Protein AF-A0A1X9NMY7-F1 (afdb_monomer)

pLDDT: mean 91.9, std 7.09, range [47.09, 98.0]

Structure (mmCIF, N/CA/C/O backbone):
data_AF-A0A1X9NMY7-F1
#
_entry.id   AF-A0A1X9NMY7-F1
#
loop_
_atom_site.group_PDB
_atom_site.id
_atom_site.type_symbol
_atom_site.label_atom_id
_atom_site.label_alt_id
_atom_site.label_comp_id
_atom_site.label_asym_id
_atom_site.label_entity_id
_atom_site.label_seq_id
_atom_site.pdbx_PDB_ins_code
_atom_site.Cartn_x
_atom_site.Cartn_y
_atom_site.Cartn_z
_atom_site.occupancy
_atom_site.B_iso_or_equiv
_atom_site.auth_seq_id
_atom_site.auth_comp_id
_atom_site.auth_asym_id
_atom_site.auth_atom_id
_atom_site.pdbx_PDB_model_num
ATOM 1 N N . MET A 1 1 ? -25.034 17.352 -5.239 1.00 47.09 1 MET A N 1
ATOM 2 C CA . MET A 1 1 ? -24.493 16.777 -3.986 1.00 47.09 1 MET A CA 1
ATOM 3 C C . MET A 1 1 ? -23.176 16.103 -4.331 1.00 47.09 1 MET A C 1
ATOM 5 O O . MET A 1 1 ? -23.136 15.518 -5.408 1.00 47.09 1 MET A O 1
ATOM 9 N N . PRO A 1 2 ? -22.112 16.181 -3.516 1.00 68.50 2 PRO A N 1
ATOM 10 C CA . PRO A 1 2 ? -20.942 15.348 -3.771 1.00 68.50 2 PRO A CA 1
ATOM 11 C C . PRO A 1 2 ? -21.388 13.879 -3.747 1.00 68.50 2 PRO A C 1
ATOM 13 O O . PRO A 1 2 ? -22.015 13.434 -2.786 1.00 68.50 2 PRO A O 1
ATOM 16 N N . HIS A 1 3 ? -21.155 13.154 -4.840 1.00 75.69 3 HIS A N 1
ATOM 17 C CA . HIS A 1 3 ? -21.449 11.726 -4.907 1.00 75.69 3 HIS A CA 1
ATOM 18 C C . HIS A 1 3 ? -20.472 10.980 -3.994 1.00 75.69 3 HIS A C 1
ATOM 20 O O . HIS A 1 3 ? -19.282 11.293 -3.968 1.00 75.69 3 HIS A O 1
ATOM 26 N N . TRP A 1 4 ? -20.967 10.003 -3.232 1.00 75.19 4 TRP A N 1
ATOM 27 C CA . TRP A 1 4 ? -20.102 9.150 -2.422 1.00 75.19 4 TRP A CA 1
ATOM 28 C C . TRP A 1 4 ? -19.196 8.323 -3.341 1.00 75.19 4 TRP A C 1
ATOM 30 O O . TRP A 1 4 ? -19.690 7.542 -4.151 1.00 75.19 4 TRP A O 1
ATOM 40 N N . CYS A 1 5 ? -17.882 8.492 -3.211 1.00 79.56 5 CYS A N 1
ATOM 41 C CA . CYS A 1 5 ? -16.876 7.809 -4.031 1.00 79.56 5 CYS A CA 1
ATOM 42 C C . CYS A 1 5 ? -15.924 6.921 -3.212 1.00 79.56 5 CYS A C 1
ATOM 44 O O . CYS A 1 5 ? -14.926 6.440 -3.741 1.00 79.56 5 CYS A O 1
ATOM 46 N N . LEU A 1 6 ? -16.209 6.706 -1.923 1.00 81.25 6 LEU A N 1
ATOM 47 C CA . LEU A 1 6 ? -15.345 5.926 -1.035 1.00 81.25 6 LEU A CA 1
ATOM 48 C C . LEU A 1 6 ? -15.773 4.456 -0.994 1.00 81.25 6 LEU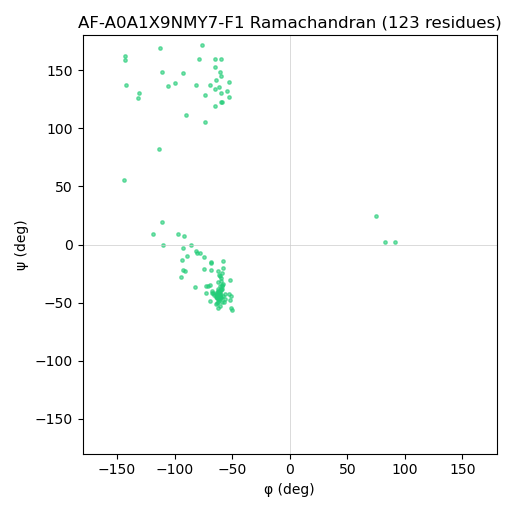 A C 1
ATOM 50 O O . LEU A 1 6 ? -16.962 4.135 -1.074 1.00 81.25 6 LEU A O 1
ATOM 54 N N . LEU A 1 7 ? -14.803 3.556 -0.824 1.00 85.38 7 LEU A N 1
ATOM 55 C CA . LEU A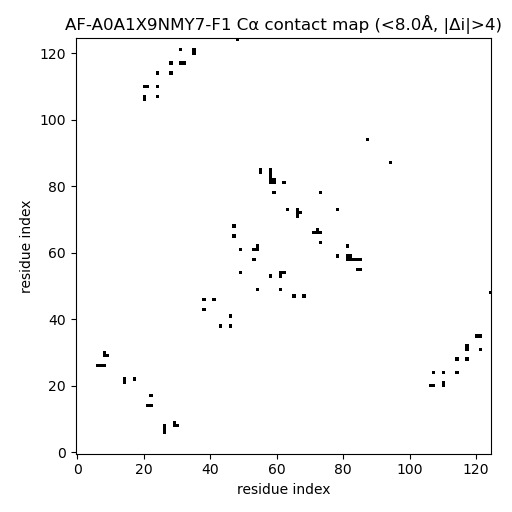 1 7 ? -15.069 2.121 -0.773 1.00 85.38 7 LEU A CA 1
ATOM 56 C C . LEU A 1 7 ? -16.020 1.770 0.384 1.00 85.38 7 LEU A C 1
ATOM 58 O O . LEU A 1 7 ? -15.935 2.332 1.475 1.00 85.38 7 LEU A O 1
ATOM 62 N N . LEU A 1 8 ? -16.884 0.779 0.172 1.00 91.31 8 LEU A N 1
ATOM 63 C CA . LEU A 1 8 ? -17.707 0.170 1.216 1.00 91.31 8 LEU A CA 1
ATOM 64 C C . LEU A 1 8 ? -17.282 -1.292 1.432 1.00 91.31 8 LEU A C 1
ATOM 66 O O . LEU A 1 8 ? -17.917 -2.196 0.881 1.00 91.31 8 LEU A O 1
ATOM 70 N N . PRO A 1 9 ? -16.214 -1.549 2.216 1.00 92.56 9 PRO A N 1
ATOM 71 C CA . PRO A 1 9 ? -15.768 -2.907 2.497 1.00 92.56 9 PRO A CA 1
ATOM 72 C C . PRO A 1 9 ? -16.850 -3.746 3.182 1.00 92.56 9 PRO A C 1
ATOM 74 O O . PRO A 1 9 ? -17.778 -3.227 3.815 1.00 92.56 9 PRO A O 1
ATOM 77 N N . ARG A 1 10 ? -16.719 -5.074 3.111 1.00 92.81 10 ARG A N 1
ATOM 78 C CA . ARG A 1 10 ? -17.593 -5.986 3.861 1.00 92.81 10 ARG A CA 1
ATOM 79 C C . ARG A 1 10 ? -17.585 -5.602 5.345 1.00 92.81 10 ARG A C 1
ATOM 81 O O . ARG A 1 10 ? -16.530 -5.502 5.951 1.00 92.81 10 ARG A O 1
ATOM 88 N N . GLY A 1 11 ? -18.768 -5.408 5.928 1.00 93.00 11 GLY A N 1
ATOM 89 C CA . GLY A 1 11 ? -18.908 -4.984 7.327 1.00 93.00 11 GLY A CA 1
ATOM 90 C C . GLY A 1 11 ? -18.980 -3.468 7.546 1.00 93.00 11 GLY A C 1
ATOM 91 O O . GLY A 1 11 ? -19.155 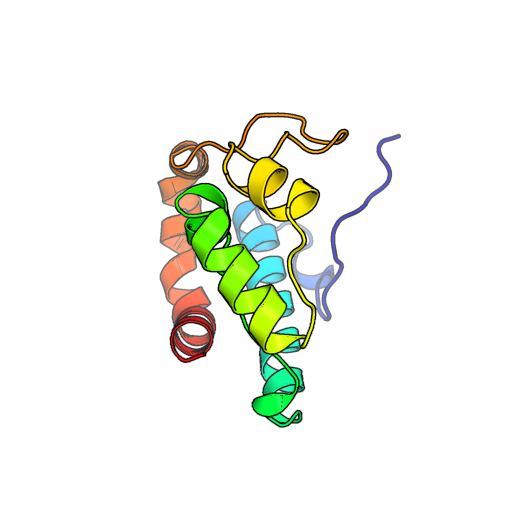-3.054 8.687 1.00 93.00 11 GLY A O 1
ATOM 92 N N . TRP A 1 12 ? -18.953 -2.640 6.490 1.00 94.75 12 TRP A N 1
ATOM 93 C CA . TRP A 1 12 ? -18.993 -1.169 6.602 1.00 94.75 12 TRP A CA 1
ATOM 94 C C . TRP A 1 12 ? -20.138 -0.621 7.468 1.00 94.75 12 TRP A C 1
ATOM 96 O O . TRP A 1 12 ? -19.984 0.414 8.109 1.00 94.75 12 TRP A O 1
ATOM 106 N N . ARG A 1 13 ? -21.285 -1.312 7.536 1.00 95.38 13 ARG A N 1
ATOM 107 C CA . ARG A 1 13 ? -22.436 -0.891 8.357 1.00 95.38 13 ARG A CA 1
ATOM 108 C C . ARG A 1 13 ? -22.105 -0.810 9.850 1.00 95.38 13 ARG A C 1
ATOM 110 O O . ARG A 1 13 ? -22.698 0.009 10.545 1.00 95.38 13 ARG A O 1
ATOM 117 N N . ASN A 1 14 ? -21.131 -1.590 10.320 1.00 95.31 14 ASN A N 1
ATOM 118 C CA . ASN A 1 14 ? -20.661 -1.561 11.707 1.00 95.31 14 ASN A CA 1
ATOM 119 C C . ASN A 1 14 ? -19.928 -0.255 12.049 1.00 95.31 14 ASN A C 1
ATOM 121 O O . ASN A 1 14 ? -19.734 0.048 13.224 1.00 95.31 14 ASN A O 1
ATOM 125 N N . MET A 1 15 ? -19.530 0.523 11.036 1.00 95.31 15 MET A N 1
ATOM 126 C CA . MET A 1 15 ? -18.875 1.817 11.211 1.00 95.31 15 MET A CA 1
ATOM 127 C C . MET A 1 15 ? -19.862 2.979 11.375 1.00 95.31 15 MET A C 1
ATOM 129 O O . MET A 1 15 ? -19.452 4.125 11.546 1.00 95.31 15 MET A O 1
ATOM 133 N N . LYS A 1 16 ? -21.176 2.719 11.344 1.00 94.69 16 LYS A N 1
ATOM 134 C CA . LYS A 1 16 ? -22.177 3.757 11.604 1.00 94.69 16 LYS A CA 1
ATOM 135 C C . LYS A 1 16 ? -21.973 4.329 13.014 1.00 94.69 16 LYS A C 1
ATOM 137 O O . LYS A 1 16 ? -22.033 3.594 13.993 1.00 94.69 16 LYS A O 1
ATOM 142 N N . GLY A 1 17 ? -21.764 5.642 13.101 1.00 95.25 17 GLY A N 1
ATOM 143 C CA . GLY A 1 17 ? -21.524 6.347 14.367 1.00 95.25 17 GLY A CA 1
ATOM 144 C C . GLY A 1 17 ? -20.078 6.295 14.872 1.00 95.25 17 GLY A C 1
ATOM 145 O O . GLY A 1 17 ? -19.808 6.837 15.938 1.00 95.25 17 GLY A O 1
ATOM 146 N N . ARG A 1 18 ? -19.157 5.670 14.127 1.00 95.81 18 ARG A N 1
ATOM 147 C CA . ARG A 1 18 ? -17.718 5.697 14.421 1.00 95.81 18 ARG A CA 1
ATOM 148 C C . ARG A 1 18 ? -17.078 7.007 13.971 1.00 95.81 18 ARG A C 1
ATOM 150 O O . ARG A 1 18 ? -17.623 7.720 13.125 1.00 95.81 18 ARG A O 1
ATOM 157 N N . SER A 1 19 ? -15.918 7.312 14.541 1.00 94.88 19 SER A N 1
ATOM 158 C CA . SER A 1 19 ? -15.100 8.461 14.147 1.00 94.88 19 SER A CA 1
ATOM 159 C C . SER A 1 19 ? -14.569 8.317 12.716 1.00 94.88 19 SER A C 1
ATOM 161 O O . SER A 1 19 ? -14.473 7.214 12.173 1.00 94.88 19 SER A O 1
ATOM 163 N N . LEU A 1 20 ? -14.181 9.439 12.097 1.00 93.06 20 LEU A N 1
ATOM 164 C CA . LEU A 1 20 ? -13.573 9.422 10.763 1.00 93.06 20 LEU A CA 1
ATOM 165 C C . LEU A 1 20 ? -12.277 8.601 10.743 1.00 93.06 20 LEU A C 1
ATOM 167 O O . LEU A 1 20 ? -12.047 7.868 9.786 1.00 93.06 20 LEU A O 1
ATOM 171 N N . ALA A 1 21 ? -11.468 8.690 11.801 1.00 94.88 21 ALA A N 1
ATOM 172 C CA . ALA A 1 21 ? -10.244 7.913 11.936 1.00 94.88 21 ALA A CA 1
ATOM 173 C C . ALA A 1 21 ? -10.535 6.405 11.980 1.00 94.88 21 ALA A C 1
ATOM 175 O O . ALA A 1 21 ? -9.928 5.652 11.222 1.00 94.88 21 ALA A O 1
ATOM 176 N N . GLU A 1 22 ? -11.511 5.960 12.782 1.00 95.38 22 GLU A N 1
ATOM 177 C CA . GLU A 1 22 ? -11.931 4.550 12.817 1.00 95.38 22 GLU A CA 1
ATOM 178 C C . GLU A 1 22 ? -12.461 4.079 11.454 1.00 95.38 22 GLU A C 1
ATOM 180 O O . GLU A 1 22 ? -12.105 2.991 11.003 1.00 95.38 22 GLU A O 1
ATOM 185 N N . ILE A 1 23 ? -13.269 4.898 10.767 1.00 95.00 23 ILE A N 1
ATOM 186 C CA . ILE A 1 23 ? -13.777 4.588 9.421 1.00 95.00 23 ILE A CA 1
ATOM 187 C C . ILE A 1 23 ? -12.618 4.444 8.426 1.00 95.00 23 ILE A C 1
ATOM 189 O O . ILE A 1 23 ? -12.576 3.470 7.673 1.00 95.00 23 ILE A O 1
ATOM 193 N N . ALA A 1 24 ? -11.675 5.390 8.427 1.00 94.06 24 ALA A N 1
ATOM 194 C CA . ALA A 1 24 ? -10.525 5.391 7.530 1.00 94.06 24 ALA A CA 1
ATOM 195 C C . ALA A 1 24 ? -9.584 4.211 7.808 1.00 94.06 24 ALA A C 1
ATOM 197 O O . ALA A 1 24 ? -9.163 3.537 6.870 1.00 94.06 24 ALA A O 1
ATOM 198 N N . GLY A 1 25 ? -9.306 3.916 9.082 1.00 95.56 25 GLY A N 1
ATOM 199 C CA . GLY A 1 25 ? -8.515 2.759 9.499 1.00 95.56 25 GLY A CA 1
ATOM 200 C C . GLY A 1 25 ? -9.172 1.439 9.093 1.00 95.56 25 GLY A C 1
ATOM 201 O O . GLY A 1 25 ? -8.517 0.590 8.492 1.00 95.56 25 GLY A O 1
ATOM 202 N N . PHE A 1 26 ? -10.484 1.297 9.319 1.00 96.06 26 PHE A N 1
ATOM 203 C CA . PHE A 1 26 ? -11.257 0.133 8.877 1.00 96.06 26 PHE A CA 1
ATOM 204 C C . PHE A 1 26 ? -11.215 -0.044 7.355 1.00 96.06 26 PHE A C 1
ATOM 206 O O . PHE A 1 26 ? -11.004 -1.159 6.871 1.00 96.06 26 PHE A O 1
ATOM 213 N N . GLN A 1 27 ? -11.411 1.037 6.593 1.00 95.81 27 GLN A N 1
ATOM 214 C CA . GLN A 1 27 ? -11.329 0.999 5.134 1.00 95.81 27 GLN A CA 1
ATOM 215 C C . GLN A 1 27 ? -9.926 0.606 4.675 1.00 95.81 27 GLN A C 1
ATOM 217 O O . GLN A 1 27 ? -9.798 -0.327 3.889 1.00 95.81 27 GLN A O 1
ATOM 222 N N . TRP A 1 28 ? -8.883 1.255 5.198 1.00 95.88 28 TRP A N 1
ATOM 223 C CA . TRP A 1 28 ? -7.494 0.958 4.857 1.00 95.88 28 TRP A CA 1
ATOM 224 C C . TRP A 1 28 ? -7.144 -0.507 5.134 1.00 95.88 28 TRP A C 1
ATOM 226 O O . TRP A 1 28 ? -6.641 -1.190 4.242 1.00 95.88 28 TRP A O 1
ATOM 236 N N . GLN A 1 29 ? -7.468 -1.013 6.325 1.00 97.19 29 GLN A N 1
ATOM 237 C CA . GLN A 1 29 ? -7.186 -2.398 6.696 1.00 97.19 29 GLN A CA 1
ATOM 238 C C . GLN A 1 29 ? -7.941 -3.375 5.798 1.00 97.19 29 GLN A C 1
ATOM 240 O O . GLN A 1 29 ? -7.336 -4.261 5.202 1.00 97.19 29 GLN A O 1
ATOM 245 N N . SER A 1 30 ? -9.250 -3.169 5.633 1.00 96.56 30 SER A N 1
ATOM 246 C CA . 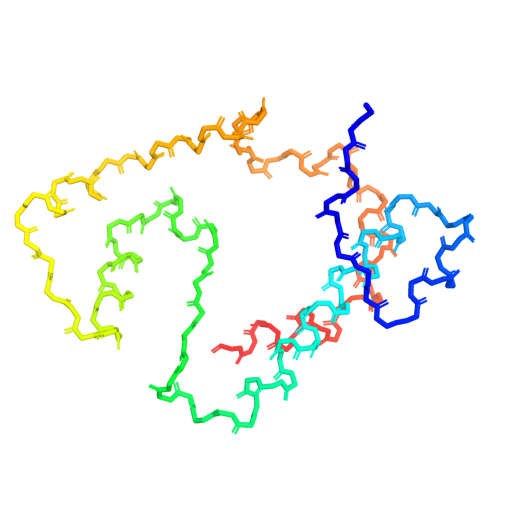SER A 1 30 ? -10.096 -4.068 4.845 1.00 96.56 30 SER A CA 1
ATOM 247 C C . SER A 1 30 ? -9.678 -4.126 3.374 1.00 96.56 30 SER A C 1
ATOM 249 O O . SER A 1 30 ? -9.719 -5.197 2.773 1.00 96.56 30 SER A O 1
ATOM 251 N N . CYS A 1 31 ? -9.277 -2.992 2.786 1.00 95.69 31 CYS A N 1
ATOM 252 C CA . CYS A 1 31 ? -8.748 -2.938 1.422 1.00 95.69 31 CYS A CA 1
ATOM 253 C C . CYS A 1 31 ? -7.460 -3.745 1.290 1.00 95.69 31 CYS A C 1
ATOM 255 O O . CYS A 1 31 ? -7.357 -4.605 0.419 1.00 95.69 31 CYS A O 1
ATOM 257 N N . ASN A 1 32 ? -6.476 -3.444 2.140 1.00 97.12 32 ASN A N 1
ATOM 258 C CA . ASN A 1 32 ? -5.156 -4.049 2.036 1.00 97.12 32 ASN A CA 1
ATOM 259 C C . ASN A 1 32 ? -5.210 -5.542 2.344 1.00 97.12 32 ASN A C 1
ATOM 261 O O . ASN A 1 32 ? -4.638 -6.322 1.595 1.00 97.12 32 ASN A O 1
ATOM 265 N N . ASP A 1 33 ? -5.963 -5.964 3.362 1.00 97.12 33 ASP A N 1
ATOM 266 C CA . ASP A 1 33 ? -6.153 -7.386 3.642 1.00 97.12 33 ASP A CA 1
ATOM 267 C C . ASP A 1 33 ? -6.812 -8.109 2.462 1.00 97.12 33 ASP A C 1
ATOM 269 O O . ASP A 1 33 ? -6.387 -9.210 2.121 1.00 97.12 33 ASP A O 1
ATOM 273 N N . ALA A 1 34 ? -7.808 -7.503 1.805 1.00 96.06 34 ALA A N 1
ATOM 274 C CA . ALA A 1 34 ? -8.423 -8.091 0.617 1.00 96.06 34 ALA A CA 1
ATOM 275 C C . ALA A 1 34 ? -7.422 -8.229 -0.541 1.00 96.06 34 ALA A C 1
ATOM 277 O O . ALA A 1 34 ? -7.358 -9.292 -1.152 1.00 96.06 34 ALA A O 1
ATOM 278 N N . ILE A 1 35 ? -6.615 -7.196 -0.811 1.00 96.12 35 ILE A N 1
ATOM 279 C CA . ILE A 1 35 ? -5.565 -7.240 -1.840 1.00 96.12 35 ILE A CA 1
ATOM 280 C C . ILE A 1 35 ? -4.549 -8.337 -1.509 1.00 96.12 35 ILE A C 1
ATOM 282 O O . ILE A 1 35 ? -4.323 -9.218 -2.331 1.00 96.12 35 ILE A O 1
ATOM 286 N N . LEU A 1 36 ? -3.991 -8.329 -0.296 1.00 97.25 36 LEU A N 1
ATOM 287 C CA . LEU A 1 36 ? -2.997 -9.302 0.164 1.00 97.25 36 LEU A CA 1
ATOM 288 C C . LEU A 1 36 ? -3.507 -10.743 0.040 1.00 97.25 36 LEU A C 1
ATOM 290 O O . LEU A 1 36 ? -2.815 -11.597 -0.505 1.00 97.25 36 LEU A O 1
ATOM 294 N N . ASN A 1 37 ? -4.739 -11.001 0.489 1.00 96.88 37 ASN A N 1
ATOM 295 C CA . ASN A 1 37 ? -5.342 -12.333 0.429 1.00 96.88 37 ASN A CA 1
ATOM 296 C C . ASN A 1 37 ? -5.506 -12.845 -1.011 1.00 96.88 37 ASN A C 1
ATOM 298 O O . ASN A 1 37 ? -5.440 -14.051 -1.238 1.00 96.88 37 ASN A O 1
ATOM 302 N N . GLU A 1 38 ? -5.753 -11.965 -1.984 1.00 96.75 38 GLU A N 1
ATOM 303 C CA . GLU A 1 38 ? -5.825 -12.367 -3.392 1.00 96.75 38 GLU A CA 1
ATOM 304 C C . GLU A 1 38 ? -4.435 -12.475 -4.034 1.00 96.75 38 GLU A C 1
ATOM 306 O O . GLU A 1 38 ? -4.203 -13.407 -4.804 1.00 96.75 38 GLU A O 1
ATOM 311 N N . LEU A 1 39 ? -3.489 -11.596 -3.684 1.00 96.94 39 LEU A N 1
ATOM 312 C CA . LEU A 1 39 ? -2.105 -11.671 -4.168 1.00 96.94 39 LEU A CA 1
ATOM 313 C C . LEU A 1 39 ? -1.417 -12.977 -3.756 1.00 96.94 39 LEU A C 1
ATOM 315 O O . LEU A 1 39 ? -0.685 -13.543 -4.563 1.00 96.94 39 LEU A O 1
ATOM 319 N N . GLU A 1 40 ? -1.704 -13.506 -2.562 1.00 95.38 40 GLU A N 1
ATOM 320 C CA . GLU A 1 40 ? -1.204 -14.812 -2.090 1.00 95.38 40 GLU A CA 1
ATOM 321 C C . GLU A 1 40 ? -1.606 -15.984 -3.005 1.00 95.38 40 GLU A C 1
ATOM 323 O O . GLU A 1 40 ? -0.924 -17.008 -3.052 1.00 95.38 40 GLU A O 1
ATOM 328 N N . LYS A 1 41 ? -2.697 -15.841 -3.766 1.00 96.88 41 LYS A N 1
ATOM 329 C CA . LYS A 1 41 ? -3.185 -16.863 -4.707 1.00 96.88 41 LYS A CA 1
ATOM 330 C C . LYS A 1 41 ? -2.580 -16.713 -6.103 1.00 96.88 41 LYS A C 1
ATOM 332 O O . LYS A 1 41 ? -2.773 -17.578 -6.958 1.00 96.88 41 LYS A O 1
ATOM 337 N N . ILE A 1 42 ? -1.879 -15.611 -6.360 1.00 96.88 42 ILE A N 1
ATOM 338 C CA . ILE A 1 42 ? -1.287 -15.278 -7.651 1.00 96.88 42 ILE A CA 1
ATOM 339 C C . ILE A 1 42 ? 0.225 -15.487 -7.549 1.00 96.88 42 ILE A C 1
ATOM 341 O O . ILE A 1 42 ? 0.871 -15.080 -6.591 1.00 96.88 42 ILE A O 1
ATOM 345 N N . SER A 1 43 ? 0.824 -16.104 -8.571 1.00 95.75 43 SER A N 1
ATOM 346 C CA . SER A 1 43 ? 2.285 -16.208 -8.648 1.00 95.75 43 SER A CA 1
ATOM 347 C C . SER A 1 43 ? 2.930 -14.822 -8.534 1.00 95.75 43 SER A C 1
ATOM 349 O O . SER A 1 43 ? 2.556 -13.916 -9.277 1.00 95.75 43 SER A O 1
ATOM 351 N N . SER A 1 44 ? 3.952 -14.687 -7.683 1.00 92.69 44 SER A N 1
ATOM 352 C CA . SER A 1 44 ? 4.719 -13.444 -7.496 1.00 92.69 44 SER A CA 1
ATOM 353 C C . SER A 1 44 ? 5.371 -12.911 -8.775 1.00 92.69 44 SER A C 1
ATOM 355 O O . SER A 1 44 ? 5.752 -11.753 -8.842 1.00 92.69 44 SER A O 1
ATOM 357 N N . LYS A 1 45 ? 5.453 -13.719 -9.839 1.00 94.31 45 LYS A N 1
ATOM 358 C CA . LYS A 1 45 ? 5.898 -13.270 -11.168 1.00 94.31 45 LYS A CA 1
ATO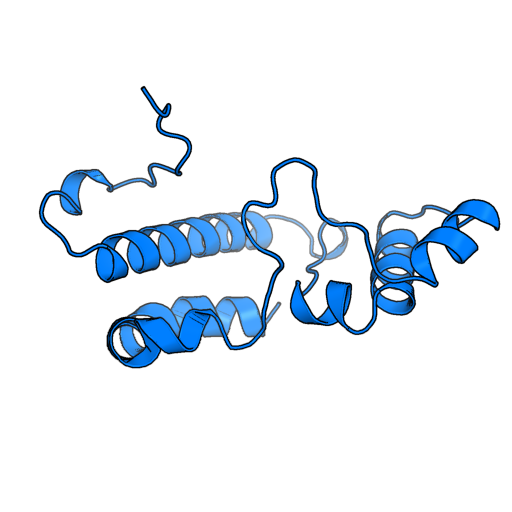M 359 C C . LYS A 1 45 ? 4.854 -12.437 -11.923 1.00 94.31 45 LYS A C 1
ATOM 361 O O . LYS A 1 45 ? 5.162 -11.919 -12.987 1.00 94.31 45 LYS A O 1
ATOM 366 N N . LYS A 1 46 ? 3.608 -12.378 -11.441 1.00 95.06 46 LYS A N 1
ATOM 367 C CA . LYS A 1 46 ? 2.468 -11.738 -12.124 1.00 95.06 46 LYS A CA 1
ATOM 368 C C . LYS A 1 46 ? 1.983 -10.460 -11.444 1.00 95.06 46 LYS A C 1
ATOM 370 O O . LYS A 1 46 ? 1.041 -9.844 -11.933 1.00 95.06 46 LYS A O 1
ATOM 375 N N . TRP A 1 47 ? 2.600 -10.066 -10.337 1.00 96.69 47 TRP A N 1
ATOM 376 C CA . TRP A 1 47 ? 2.331 -8.792 -9.685 1.00 96.69 47 TRP A CA 1
ATOM 377 C C . TRP A 1 47 ? 3.620 -8.201 -9.109 1.00 96.69 47 TRP A C 1
ATOM 379 O O . TRP A 1 47 ? 4.596 -8.909 -8.886 1.00 96.69 47 TRP A O 1
ATOM 389 N N . THR A 1 48 ? 3.615 -6.892 -8.886 1.00 96.06 48 THR A N 1
ATOM 390 C CA . THR A 1 48 ? 4.674 -6.167 -8.180 1.00 96.06 48 THR A CA 1
ATOM 391 C C . THR A 1 48 ? 4.038 -5.063 -7.338 1.00 96.06 48 THR A C 1
ATOM 393 O O . THR A 1 48 ? 2.880 -4.699 -7.564 1.00 96.06 48 THR A O 1
ATOM 396 N N . THR A 1 49 ? 4.768 -4.544 -6.359 1.00 95.12 49 THR A N 1
ATOM 397 C CA . THR A 1 49 ? 4.350 -3.420 -5.518 1.00 95.12 49 THR A CA 1
ATOM 398 C C . THR A 1 49 ? 5.192 -2.197 -5.836 1.00 95.12 49 THR A C 1
ATOM 400 O O . THR A 1 49 ? 6.363 -2.288 -6.197 1.00 95.12 49 THR A O 1
ATOM 403 N N . ILE A 1 50 ? 4.579 -1.025 -5.700 1.00 94.69 50 ILE A N 1
ATOM 404 C CA . ILE A 1 50 ? 5.268 0.255 -5.825 1.00 94.69 50 ILE A CA 1
ATOM 405 C C . ILE A 1 50 ? 4.876 1.111 -4.637 1.00 94.69 50 ILE A C 1
ATOM 407 O O . ILE A 1 50 ? 3.694 1.352 -4.387 1.00 94.69 50 ILE A O 1
ATOM 411 N N . SER A 1 51 ? 5.881 1.602 -3.918 1.00 91.81 51 SER A N 1
ATOM 412 C CA . SER A 1 51 ? 5.671 2.613 -2.894 1.00 91.81 51 SER A CA 1
ATOM 413 C C . SER A 1 51 ? 5.378 3.957 -3.554 1.00 91.81 51 SER A C 1
ATOM 415 O O . SER A 1 51 ? 6.149 4.439 -4.382 1.00 91.81 51 SER A O 1
ATOM 417 N N . HIS A 1 52 ? 4.292 4.610 -3.138 1.00 89.56 52 HIS A N 1
ATOM 418 C CA . HIS A 1 52 ? 4.006 5.987 -3.547 1.00 89.56 52 HIS A CA 1
ATOM 419 C C . HIS A 1 52 ? 5.152 6.942 -3.166 1.00 89.56 52 HIS A C 1
ATOM 421 O O . HIS A 1 52 ? 5.429 7.906 -3.880 1.00 89.56 52 HIS A O 1
ATOM 427 N N . GLN A 1 53 ? 5.825 6.688 -2.038 1.00 89.00 53 GLN A N 1
ATOM 428 C CA . GLN A 1 53 ? 6.974 7.489 -1.627 1.00 89.00 53 GLN A CA 1
ATOM 429 C C . GLN A 1 53 ? 8.118 7.353 -2.636 1.00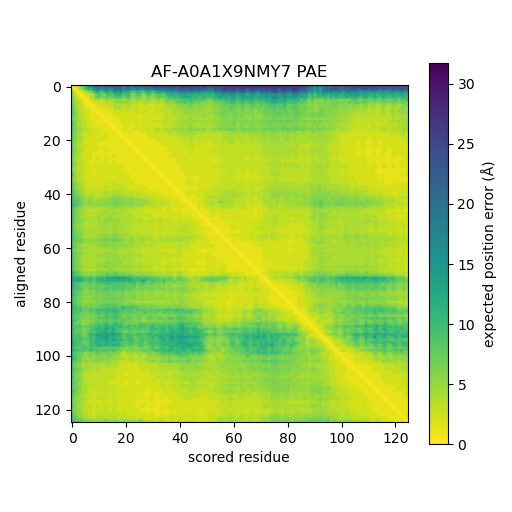 89.00 53 GLN A C 1
ATOM 431 O O . GLN A 1 53 ? 8.571 8.375 -3.136 1.00 89.00 53 GLN A O 1
ATOM 436 N N . GLU A 1 54 ? 8.517 6.129 -2.994 1.00 90.94 54 GLU A N 1
ATOM 437 C CA . GLU A 1 54 ? 9.570 5.889 -3.997 1.00 90.94 54 GLU A CA 1
ATOM 438 C C . GLU A 1 54 ? 9.195 6.466 -5.363 1.00 90.94 54 GLU A C 1
ATOM 440 O O . GLU A 1 54 ? 10.001 7.155 -5.981 1.00 90.94 54 GLU A O 1
ATOM 445 N N . LEU A 1 55 ? 7.943 6.295 -5.796 1.00 91.81 55 LEU A N 1
ATOM 446 C CA . LEU A 1 55 ? 7.469 6.839 -7.069 1.00 91.81 55 LEU A CA 1
ATOM 447 C C . LEU A 1 55 ? 7.577 8.368 -7.143 1.00 91.81 55 LEU A C 1
ATOM 449 O O . LEU A 1 55 ? 7.771 8.904 -8.226 1.00 91.81 55 LEU A O 1
ATOM 453 N N . THR A 1 56 ? 7.441 9.070 -6.015 1.00 88.44 56 THR A N 1
ATOM 454 C CA . THR A 1 56 ? 7.492 10.541 -5.979 1.00 88.44 56 THR A CA 1
ATOM 455 C C . THR A 1 56 ? 8.875 11.096 -5.652 1.00 88.44 56 THR A C 1
ATOM 457 O O . THR A 1 56 ? 9.184 12.202 -6.081 1.00 88.44 56 THR A O 1
ATOM 460 N N . SER A 1 57 ? 9.720 10.367 -4.912 1.00 89.06 57 SER A N 1
ATOM 461 C CA . SER A 1 57 ? 11.098 10.794 -4.620 1.00 89.06 57 SER A CA 1
ATOM 462 C C . SER A 1 57 ? 12.141 10.271 -5.605 1.00 89.06 57 SER A C 1
ATOM 464 O O . SER A 1 57 ? 13.225 10.838 -5.686 1.00 89.06 57 SER A O 1
ATOM 466 N N . ASN A 1 58 ? 11.841 9.187 -6.318 1.00 92.44 58 ASN A N 1
ATOM 467 C CA . ASN A 1 58 ? 12.742 8.507 -7.242 1.00 92.44 58 ASN A CA 1
ATOM 468 C C . ASN A 1 58 ? 11.966 7.977 -8.465 1.00 92.44 58 ASN A C 1
ATOM 470 O O . ASN A 1 58 ? 11.972 6.780 -8.777 1.00 92.44 58 ASN A O 1
ATOM 474 N N . THR A 1 59 ? 11.260 8.891 -9.143 1.00 93.75 59 THR A N 1
ATOM 475 C CA . THR A 1 59 ? 10.353 8.609 -10.268 1.00 93.75 59 THR A CA 1
ATOM 476 C C . THR A 1 59 ? 11.006 7.739 -11.335 1.00 93.75 59 THR A C 1
ATOM 478 O O . THR A 1 59 ? 10.502 6.659 -11.642 1.00 93.75 59 THR A O 1
ATOM 481 N N . LYS A 1 60 ? 12.148 8.182 -11.877 1.00 94.38 60 LYS A N 1
ATOM 482 C CA . LYS A 1 60 ? 12.820 7.517 -12.999 1.00 94.38 60 LYS A CA 1
ATOM 483 C C . LYS A 1 60 ? 13.184 6.072 -12.675 1.00 94.38 60 LYS A C 1
ATOM 485 O O . LYS A 1 60 ? 12.847 5.172 -13.445 1.00 94.38 60 LYS A O 1
ATOM 490 N N . ALA A 1 61 ? 13.818 5.829 -11.527 1.00 94.56 61 ALA A N 1
ATOM 491 C CA . ALA A 1 61 ? 14.205 4.477 -11.132 1.00 94.56 61 ALA A CA 1
ATOM 492 C C . ALA A 1 61 ? 12.975 3.581 -10.918 1.00 94.56 61 ALA A C 1
ATOM 494 O O . ALA A 1 61 ? 12.927 2.467 -11.441 1.00 94.56 61 ALA A O 1
ATOM 495 N N . THR A 1 62 ? 11.954 4.095 -10.226 1.00 95.69 62 THR A N 1
ATOM 496 C CA . THR A 1 62 ? 10.720 3.352 -9.932 1.00 95.69 62 THR A CA 1
ATOM 497 C C . THR A 1 62 ? 9.961 2.973 -11.207 1.00 95.69 62 THR A C 1
ATOM 499 O O . THR A 1 62 ? 9.554 1.823 -11.376 1.00 95.69 62 THR A O 1
ATOM 502 N N . VAL A 1 63 ? 9.798 3.913 -12.145 1.00 95.38 63 VAL A N 1
ATOM 503 C CA . VAL A 1 63 ? 9.111 3.657 -13.422 1.00 95.38 63 VAL A CA 1
ATOM 504 C C . VAL A 1 63 ? 9.927 2.729 -14.321 1.00 95.38 63 VAL A C 1
ATOM 506 O O . VAL A 1 63 ? 9.349 1.882 -15.002 1.00 95.38 63 VAL A O 1
ATOM 509 N N . THR A 1 64 ? 11.258 2.819 -14.288 1.00 94.50 64 THR A N 1
ATOM 510 C CA . THR A 1 64 ? 12.134 1.888 -15.017 1.00 94.50 64 THR A CA 1
ATOM 511 C C . THR A 1 64 ? 11.983 0.462 -14.497 1.00 94.50 64 THR A C 1
ATOM 513 O O . THR A 1 64 ? 11.800 -0.466 -15.284 1.00 94.50 64 THR A O 1
ATOM 516 N N . GLN A 1 65 ? 11.973 0.273 -13.175 1.00 95.12 65 GLN A N 1
ATOM 517 C CA . GLN A 1 65 ? 11.724 -1.033 -12.563 1.00 95.12 65 GLN A CA 1
ATOM 518 C C . GLN A 1 65 ? 10.349 -1.592 -12.955 1.00 95.12 65 GLN A C 1
ATOM 520 O O . GLN A 1 65 ? 10.252 -2.762 -13.332 1.00 95.12 65 GLN A O 1
ATOM 525 N N . LEU A 1 66 ? 9.300 -0.764 -12.913 1.00 95.88 66 LEU A N 1
ATOM 526 C CA . LEU A 1 66 ? 7.962 -1.170 -13.345 1.00 95.88 66 LEU A CA 1
ATOM 527 C C . LEU A 1 66 ? 7.936 -1.550 -14.831 1.00 95.88 66 LEU A C 1
ATOM 529 O O . LEU A 1 66 ? 7.349 -2.570 -15.183 1.00 95.88 66 LEU A O 1
ATOM 533 N N . SER A 1 67 ? 8.580 -0.758 -15.689 1.00 95.38 67 SER A N 1
ATOM 534 C CA . SER A 1 67 ? 8.629 -0.996 -17.138 1.00 95.38 67 SER A CA 1
ATOM 535 C C . SER A 1 67 ? 9.318 -2.323 -17.458 1.00 95.38 67 SER A C 1
ATOM 537 O O . SER A 1 67 ? 8.789 -3.125 -18.228 1.00 95.38 67 SER A O 1
ATOM 539 N N . ASN A 1 68 ? 10.421 -2.623 -16.766 1.00 94.62 68 ASN A N 1
ATOM 540 C CA . ASN A 1 68 ? 11.098 -3.916 -16.854 1.00 94.62 68 ASN A CA 1
ATOM 541 C C . ASN A 1 68 ? 10.203 -5.074 -16.390 1.00 94.62 68 ASN A C 1
ATOM 543 O O . ASN A 1 68 ? 10.184 -6.125 -17.026 1.00 94.62 68 ASN A O 1
ATOM 547 N N . PHE A 1 69 ? 9.441 -4.887 -15.308 1.00 95.75 69 PHE A N 1
ATOM 548 C CA . PHE A 1 69 ? 8.517 -5.902 -14.801 1.00 95.75 69 PHE A CA 1
ATOM 549 C C . PHE A 1 69 ? 7.390 -6.222 -15.798 1.00 95.75 69 PHE A C 1
ATOM 551 O O . PHE A 1 69 ? 7.076 -7.392 -16.013 1.00 95.75 69 PHE A O 1
ATOM 558 N N . ILE A 1 70 ? 6.800 -5.204 -16.433 1.00 95.44 70 ILE A N 1
ATOM 559 C CA . ILE A 1 70 ? 5.722 -5.390 -17.421 1.00 95.44 70 ILE A CA 1
ATOM 560 C C . ILE A 1 70 ? 6.236 -5.773 -18.819 1.00 95.44 70 ILE A C 1
ATOM 562 O O . ILE A 1 70 ? 5.429 -6.090 -19.689 1.00 95.44 70 ILE A O 1
ATOM 566 N N . GLY A 1 71 ? 7.556 -5.759 -19.039 1.00 94.25 71 GLY A N 1
ATOM 567 C CA . GLY A 1 71 ? 8.177 -6.073 -20.327 1.00 94.25 71 GLY A CA 1
ATOM 568 C C . GLY A 1 71 ? 8.051 -4.962 -21.375 1.00 94.25 71 GLY A C 1
ATOM 569 O O . GLY A 1 71 ? 8.104 -5.254 -22.568 1.00 94.25 71 GLY A O 1
ATOM 570 N N . ASN A 1 72 ? 7.883 -3.706 -20.949 1.00 92.69 72 ASN A N 1
ATOM 571 C CA . ASN A 1 72 ? 7.791 -2.554 -21.845 1.00 92.69 72 ASN A CA 1
ATOM 572 C C . ASN A 1 72 ? 9.123 -1.807 -21.936 1.00 92.69 72 ASN A C 1
ATOM 574 O O . ASN A 1 72 ? 9.795 -1.568 -20.934 1.00 92.69 72 ASN A O 1
ATOM 578 N N . HIS A 1 73 ? 9.462 -1.385 -23.153 1.00 91.7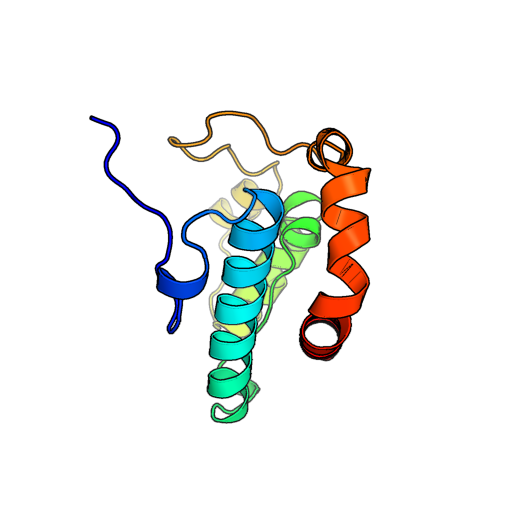5 73 HIS A N 1
ATOM 579 C CA . HIS A 1 73 ? 10.607 -0.524 -23.420 1.00 91.75 73 HIS A CA 1
ATOM 580 C C . HIS A 1 73 ? 10.261 0.945 -23.136 1.00 91.75 73 HIS A C 1
ATOM 582 O O . HIS A 1 73 ? 9.195 1.416 -23.532 1.00 91.75 73 HIS A O 1
ATOM 588 N N . ILE A 1 74 ? 11.179 1.669 -22.492 1.00 92.94 74 ILE A N 1
ATOM 589 C CA . ILE A 1 74 ? 11.098 3.123 -22.301 1.00 92.94 74 ILE A CA 1
ATOM 590 C C . ILE A 1 74 ? 11.790 3.784 -23.491 1.00 92.94 74 ILE A C 1
ATOM 592 O O . ILE A 1 74 ? 12.997 3.640 -23.659 1.00 92.94 74 ILE A O 1
ATOM 596 N N . ASP A 1 75 ? 11.025 4.462 -24.343 1.00 95.00 75 ASP A N 1
ATOM 597 C CA . ASP A 1 75 ? 11.589 5.283 -25.416 1.00 95.00 75 ASP A CA 1
ATOM 598 C C . ASP A 1 75 ? 12.158 6.613 -24.890 1.00 95.00 75 ASP A C 1
ATOM 600 O O . ASP A 1 75 ? 11.993 6.967 -23.722 1.00 95.00 75 ASP A O 1
ATOM 604 N N . GLU A 1 76 ? 12.847 7.354 -25.759 1.00 95.00 76 GLU A N 1
ATOM 605 C CA . GLU A 1 76 ? 13.512 8.614 -25.398 1.00 95.00 76 GLU A CA 1
ATOM 606 C C . GLU A 1 76 ? 12.532 9.663 -24.853 1.00 95.00 76 GLU A C 1
ATOM 608 O O . GLU A 1 76 ? 12.836 10.351 -23.880 1.00 95.00 76 GLU A O 1
ATOM 613 N N . HIS A 1 77 ? 11.330 9.752 -25.430 1.00 93.94 77 HIS A N 1
ATOM 614 C CA . HIS A 1 77 ? 10.316 10.711 -24.995 1.00 93.94 77 HIS A CA 1
ATOM 615 C C . HIS A 1 77 ? 9.788 10.370 -23.595 1.00 93.94 77 HIS A C 1
ATOM 617 O O . HIS A 1 77 ? 9.600 11.253 -22.754 1.00 93.94 77 HIS A O 1
ATOM 623 N N . PHE A 1 78 ? 9.546 9.088 -23.315 1.00 93.50 78 PHE A N 1
ATOM 624 C CA . PHE A 1 78 ? 9.106 8.656 -21.997 1.00 93.50 78 PHE A CA 1
ATOM 625 C C . PHE A 1 78 ? 10.225 8.774 -20.956 1.00 93.50 78 PHE A C 1
ATOM 627 O O . PHE A 1 78 ? 9.941 9.173 -19.827 1.00 93.50 78 PHE A O 1
ATOM 634 N N . ASP A 1 79 ? 11.482 8.513 -21.333 1.00 94.75 79 ASP A N 1
ATOM 635 C CA . ASP A 1 79 ? 12.651 8.723 -20.470 1.00 94.75 79 ASP A CA 1
ATOM 636 C C . ASP A 1 79 ? 12.797 10.195 -20.054 1.00 94.75 79 ASP A C 1
ATOM 638 O O . ASP A 1 79 ? 12.998 10.496 -18.872 1.00 94.75 79 ASP A O 1
ATOM 642 N N . GLU A 1 80 ? 12.630 11.126 -20.996 1.00 94.25 80 GLU A N 1
ATOM 643 C CA . GLU A 1 80 ? 12.643 12.565 -20.716 1.00 94.25 80 GLU A CA 1
ATOM 644 C C . GLU A 1 80 ? 11.481 12.968 -19.794 1.00 94.25 80 GLU A C 1
ATOM 646 O O . GLU A 1 80 ? 11.673 13.707 -18.821 1.00 94.25 80 GLU A O 1
ATOM 651 N N . TYR A 1 81 ? 10.284 12.426 -20.033 1.00 92.56 81 TYR A N 1
ATOM 652 C CA . TYR A 1 81 ? 9.102 12.708 -19.219 1.00 92.56 81 TYR A CA 1
ATOM 653 C C . TYR A 1 81 ? 9.287 12.298 -17.749 1.00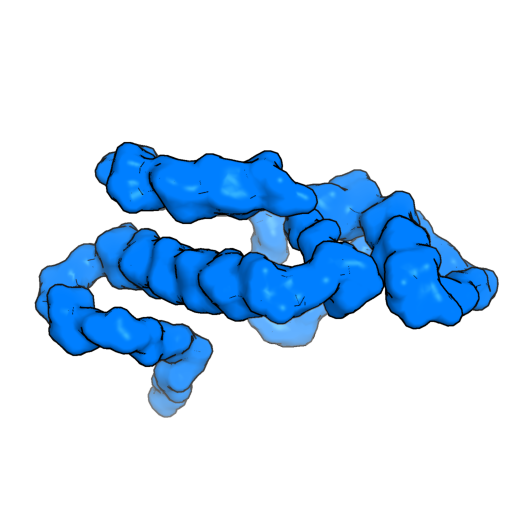 92.56 81 TYR A C 1
ATOM 655 O O . TYR A 1 81 ? 8.993 13.078 -16.844 1.00 92.56 81 TYR A O 1
ATOM 663 N N . ILE A 1 82 ? 9.817 11.098 -17.488 1.00 93.75 82 ILE A N 1
ATOM 664 C CA . ILE A 1 82 ? 10.023 10.587 -16.118 1.00 93.75 82 ILE A CA 1
ATOM 665 C C . ILE A 1 82 ? 11.293 11.124 -15.446 1.00 93.75 82 ILE A C 1
ATOM 667 O O . ILE A 1 82 ? 11.533 10.836 -14.271 1.00 93.75 82 ILE A O 1
ATOM 671 N N . SER A 1 83 ? 12.111 11.885 -16.178 1.00 92.94 83 SER A N 1
ATOM 672 C CA . SER A 1 83 ? 13.283 12.581 -15.634 1.00 92.94 83 SER A CA 1
ATOM 673 C C . SER A 1 83 ? 12.908 13.861 -14.871 1.00 92.94 83 SER A C 1
ATOM 675 O O . SER A 1 83 ? 13.761 14.448 -14.208 1.00 92.94 83 SER A O 1
ATOM 677 N N . HIS A 1 84 ? 11.635 14.264 -14.913 1.00 89.25 84 HIS A N 1
ATOM 678 C CA . HIS A 1 84 ? 11.080 15.405 -14.188 1.00 89.25 84 HIS A CA 1
ATOM 679 C C . HIS A 1 84 ? 10.078 14.956 -13.107 1.00 89.25 84 HIS A C 1
ATOM 681 O O . HIS A 1 84 ? 9.667 13.794 -13.046 1.00 89.25 84 HIS A O 1
ATOM 687 N N . GLU A 1 85 ? 9.671 15.879 -12.229 1.00 86.44 85 GLU A N 1
ATOM 688 C CA . GLU A 1 85 ? 8.592 15.610 -11.273 1.00 86.44 85 GLU A CA 1
ATOM 689 C C . GLU A 1 85 ? 7.278 15.308 -12.007 1.00 86.44 85 GLU A C 1
ATOM 691 O O . GLU A 1 85 ? 6.898 16.009 -12.948 1.00 86.44 85 GLU A O 1
ATOM 696 N N . LEU A 1 86 ? 6.561 14.273 -11.556 1.00 88.25 86 LEU A N 1
ATOM 697 C CA . LEU A 1 86 ? 5.274 13.920 -12.145 1.00 88.25 86 LEU A CA 1
ATOM 698 C C . LEU A 1 86 ? 4.260 15.051 -11.911 1.00 88.25 86 LEU A C 1
ATOM 700 O O . LEU A 1 86 ? 4.123 15.526 -10.777 1.00 88.25 86 LEU A O 1
ATOM 704 N N . PRO A 1 87 ? 3.499 15.459 -12.943 1.00 88.25 87 PRO A N 1
ATOM 705 C CA . PRO A 1 87 ? 2.486 16.486 -12.780 1.00 88.25 87 PRO A CA 1
ATOM 706 C C . PRO A 1 87 ? 1.379 16.009 -11.838 1.00 88.25 87 PRO A C 1
ATOM 708 O O . PRO A 1 87 ? 1.064 14.819 -11.740 1.00 88.25 87 PRO A O 1
ATOM 711 N N . LEU A 1 88 ? 0.736 16.961 -11.165 1.00 87.62 88 LEU A N 1
ATOM 712 C CA . LEU A 1 88 ? -0.440 16.661 -10.359 1.00 87.62 88 LEU A CA 1
ATOM 713 C C . LEU A 1 88 ? -1.583 16.169 -11.254 1.00 87.62 88 LEU A C 1
ATOM 715 O O . LEU A 1 88 ? -1.830 16.712 -12.330 1.00 87.62 88 LEU A O 1
ATOM 719 N N . SER A 1 89 ? -2.331 15.179 -10.766 1.00 85.31 89 SER A N 1
ATOM 720 C CA . SER A 1 89 ? -3.572 14.753 -11.417 1.00 85.31 89 SER A CA 1
ATOM 721 C C . SER A 1 89 ? -4.573 15.911 -11.465 1.00 85.31 89 SER A C 1
ATOM 723 O O . SER A 1 89 ? -4.636 16.715 -10.530 1.00 85.31 89 SER A O 1
ATOM 725 N N . SER A 1 90 ? -5.409 15.958 -12.503 1.00 85.25 90 SER A N 1
ATOM 726 C CA . SER A 1 90 ? -6.463 16.970 -12.690 1.00 85.25 90 SER A CA 1
ATOM 727 C C . SER A 1 90 ? -7.477 17.024 -11.541 1.00 85.25 90 SER A C 1
ATOM 729 O O . SER A 1 90 ? -8.139 18.039 -11.344 1.00 85.25 90 SER A O 1
ATOM 731 N N . THR A 1 91 ? -7.571 15.956 -10.745 1.00 82.38 91 THR A N 1
ATOM 732 C CA . THR A 1 91 ? -8.428 15.867 -9.554 1.00 82.38 91 THR A CA 1
ATOM 733 C C . THR A 1 91 ? -7.688 16.166 -8.246 1.00 82.38 91 THR A C 1
ATOM 735 O O . THR A 1 91 ? -8.220 15.921 -7.161 1.00 82.38 91 THR A O 1
ATOM 738 N N . THR A 1 92 ? -6.446 16.651 -8.304 1.00 80.81 92 THR A N 1
ATOM 739 C CA . THR A 1 92 ? -5.656 16.953 -7.105 1.00 80.81 92 THR A CA 1
ATOM 740 C C . THR A 1 92 ? -6.180 18.220 -6.441 1.00 80.81 92 THR A C 1
ATOM 742 O O . THR A 1 92 ? -5.918 19.328 -6.894 1.00 80.81 92 THR A O 1
ATOM 745 N N . ILE A 1 93 ? -6.892 18.064 -5.324 1.00 79.69 93 ILE A N 1
ATOM 746 C CA . ILE A 1 93 ? -7.423 19.203 -4.554 1.00 79.69 93 ILE A CA 1
ATOM 747 C C . ILE A 1 93 ? -6.301 19.938 -3.796 1.00 79.69 93 ILE A C 1
ATOM 749 O O . ILE A 1 93 ? -6.318 21.156 -3.656 1.00 79.69 93 ILE A O 1
ATOM 753 N N . THR A 1 94 ? -5.308 19.202 -3.296 1.00 76.31 94 THR A N 1
ATOM 754 C CA . THR A 1 94 ? -4.119 19.762 -2.637 1.00 76.31 94 THR A CA 1
ATOM 755 C C . THR A 1 94 ? -2.910 18.936 -3.020 1.00 76.31 94 THR A C 1
ATOM 757 O O . THR A 1 94 ? -3.003 17.707 -2.954 1.00 76.31 94 THR A O 1
ATOM 760 N N . ALA A 1 95 ? -1.785 19.585 -3.314 1.00 77.44 95 ALA A N 1
ATOM 761 C CA . ALA A 1 95 ? -0.536 18.883 -3.575 1.00 77.44 95 ALA A CA 1
ATOM 762 C C . ALA A 1 95 ? -0.197 17.895 -2.434 1.00 77.44 95 ALA A C 1
ATOM 764 O O . ALA A 1 95 ? -0.426 18.216 -1.255 1.00 77.44 95 ALA A O 1
ATOM 765 N N . PRO A 1 96 ? 0.320 16.697 -2.757 1.00 74.94 96 PRO A N 1
ATOM 766 C CA . PRO A 1 96 ? 0.788 15.752 -1.755 1.00 74.94 96 PRO A CA 1
ATOM 767 C C . PRO A 1 96 ? 1.912 16.395 -0.934 1.00 74.94 96 PRO A C 1
ATOM 769 O O . PRO A 1 96 ? 2.850 16.973 -1.473 1.00 74.94 96 PRO A O 1
ATOM 772 N N . LYS A 1 97 ? 1.804 16.322 0.394 1.00 80.38 97 LYS A N 1
ATOM 773 C CA . LYS A 1 97 ? 2.835 16.787 1.331 1.00 80.38 97 LYS A CA 1
ATOM 774 C C . LYS A 1 97 ? 3.099 15.685 2.344 1.00 80.38 97 LYS A C 1
ATOM 776 O O . LYS A 1 97 ? 2.142 15.191 2.942 1.00 80.38 97 LYS A O 1
ATOM 781 N N . LYS A 1 98 ? 4.375 15.340 2.552 1.00 79.56 98 LYS A N 1
ATOM 782 C CA . LYS A 1 98 ? 4.805 14.246 3.445 1.00 79.56 98 LYS A CA 1
ATOM 783 C C . LYS A 1 98 ? 4.209 14.379 4.847 1.00 79.56 98 LYS A C 1
ATOM 785 O O . LYS A 1 98 ? 3.652 13.422 5.364 1.00 79.56 98 LYS A O 1
ATOM 790 N N . ASP A 1 99 ? 4.188 15.592 5.389 1.00 86.81 99 ASP A N 1
ATOM 791 C CA . ASP A 1 99 ? 3.754 15.838 6.769 1.00 86.81 99 ASP A CA 1
ATOM 792 C C . ASP A 1 99 ? 2.256 16.153 6.899 1.00 86.81 99 ASP A C 1
ATOM 794 O O . ASP A 1 99 ? 1.773 16.493 7.978 1.00 86.81 99 ASP A O 1
ATOM 798 N N . LYS A 1 100 ? 1.473 16.034 5.813 1.00 84.81 100 LYS A N 1
ATOM 799 C CA . LYS A 1 100 ? 0.035 16.363 5.827 1.00 84.81 100 LYS A CA 1
ATOM 800 C C . LYS A 1 100 ? -0.738 15.530 6.852 1.00 84.81 100 LYS A C 1
ATOM 802 O O . LYS A 1 100 ? -1.682 16.036 7.459 1.00 84.81 100 LYS A O 1
ATOM 807 N N . TRP A 1 101 ? -0.336 14.276 7.056 1.00 87.50 101 TRP A N 1
ATOM 808 C CA . TRP A 1 101 ? -0.975 13.375 8.016 1.00 87.50 101 TRP A CA 1
ATOM 809 C C . TRP A 1 101 ? -0.749 13.804 9.473 1.00 87.50 101 TRP A C 1
ATOM 811 O O . TRP A 1 101 ? -1.573 13.472 10.322 1.00 87.50 101 TRP A O 1
ATOM 821 N N . MET A 1 102 ? 0.292 14.599 9.770 1.00 91.00 102 MET A N 1
ATOM 822 C CA . MET A 1 102 ? 0.624 15.002 11.143 1.00 91.00 102 MET A CA 1
ATOM 823 C C . MET A 1 102 ? -0.487 15.818 11.816 1.00 91.00 102 MET A C 1
ATOM 825 O O . MET A 1 102 ? -0.598 15.812 13.038 1.00 91.00 102 MET A O 1
ATOM 829 N N . ARG A 1 103 ? -1.370 16.465 11.039 1.00 91.94 103 ARG A N 1
ATOM 830 C CA . ARG A 1 103 ? -2.577 17.121 11.572 1.00 91.94 103 ARG A CA 1
ATOM 831 C C . ARG A 1 103 ? -3.511 16.145 12.304 1.00 91.94 103 ARG A C 1
ATOM 833 O O . ARG A 1 103 ? -4.207 16.566 13.218 1.00 91.94 103 ARG A O 1
ATOM 840 N N . HIS A 1 104 ? -3.511 14.873 11.913 1.00 92.88 104 HIS A N 1
ATOM 841 C CA . HIS A 1 104 ? -4.331 13.801 12.488 1.00 92.88 104 HIS A CA 1
ATOM 842 C C . HIS A 1 104 ? -3.484 12.775 13.253 1.00 92.88 104 HIS A C 1
ATOM 844 O O . HIS A 1 104 ? -3.923 11.648 13.473 1.00 92.88 104 HIS A O 1
ATOM 850 N N . LYS A 1 105 ? -2.259 13.151 13.649 1.00 93.81 105 LYS A N 1
ATOM 851 C CA . LYS A 1 105 ? -1.264 12.247 14.235 1.00 93.81 105 LYS A CA 1
ATOM 852 C C . LYS A 1 105 ? -1.826 11.420 15.391 1.00 93.81 105 LYS A C 1
ATOM 854 O O . LYS A 1 105 ? -1.783 10.202 15.314 1.00 93.81 105 LYS A O 1
ATOM 859 N N . ASN A 1 106 ? -2.410 12.065 16.400 1.00 95.75 106 ASN A N 1
ATOM 860 C CA . ASN A 1 106 ? -2.906 11.374 17.596 1.00 95.75 106 ASN A CA 1
ATOM 861 C C . ASN A 1 106 ? -4.005 10.348 17.269 1.00 95.75 106 ASN A C 1
ATOM 863 O O . ASN A 1 106 ? -4.026 9.259 17.833 1.00 95.75 106 ASN A O 1
ATOM 867 N N . GLU A 1 107 ? -4.913 10.692 16.351 1.00 95.75 107 GLU A N 1
ATOM 868 C CA . GLU A 1 107 ? -5.995 9.801 15.918 1.00 95.75 107 GLU A CA 1
ATOM 869 C C . GLU A 1 107 ? -5.445 8.591 15.151 1.00 95.75 107 GLU A C 1
ATOM 871 O O . GLU A 1 107 ? -5.903 7.470 15.351 1.00 95.75 107 GLU A O 1
ATOM 876 N N . ILE A 1 108 ? -4.441 8.809 14.295 1.00 94.19 108 ILE A N 1
ATOM 877 C CA . ILE A 1 108 ? -3.780 7.749 13.526 1.00 94.19 108 ILE A CA 1
ATOM 878 C C . ILE A 1 108 ? -2.964 6.844 14.453 1.00 94.19 108 ILE A C 1
ATOM 880 O O . ILE A 1 108 ? -3.098 5.625 14.386 1.00 94.19 108 ILE A O 1
ATOM 884 N N . GLU A 1 109 ? -2.149 7.424 15.336 1.00 95.44 109 GLU A N 1
ATOM 885 C CA . GLU A 1 109 ? -1.286 6.693 16.270 1.00 95.44 109 GLU A CA 1
ATOM 886 C C . GLU A 1 109 ? -2.086 5.776 17.195 1.00 95.44 109 GLU A C 1
ATOM 888 O O . GLU A 1 109 ? -1.681 4.637 17.422 1.00 95.44 109 GLU A O 1
ATOM 893 N N . ALA A 1 110 ? -3.261 6.220 17.652 1.00 96.50 110 ALA A N 1
ATOM 894 C CA . ALA A 1 110 ? -4.162 5.398 18.456 1.00 96.50 110 ALA A CA 1
ATOM 895 C C . ALA A 1 110 ? -4.656 4.134 17.722 1.00 96.50 110 ALA A C 1
ATOM 897 O O . ALA A 1 110 ? -4.988 3.140 18.368 1.00 96.50 110 ALA A O 1
ATOM 898 N N . LEU A 1 111 ? -4.701 4.152 16.385 1.00 96.62 111 LEU A N 1
ATOM 899 C CA . LEU A 1 111 ? -5.153 3.028 15.563 1.00 96.62 111 LEU A CA 1
ATOM 900 C C . LEU A 1 111 ? -4.015 2.085 15.155 1.00 96.62 111 LEU A C 1
ATOM 902 O O . LEU A 1 111 ? -4.287 0.916 14.877 1.00 96.62 111 LEU A O 1
ATOM 906 N N . LEU A 1 112 ? -2.756 2.547 15.143 1.00 95.31 112 LEU A N 1
ATOM 907 C CA . LEU A 1 112 ? -1.604 1.771 14.654 1.00 95.31 112 LEU A CA 1
ATOM 908 C C . LEU A 1 112 ? -1.491 0.361 15.260 1.00 95.31 112 LEU A C 1
ATOM 910 O O . LEU A 1 112 ? -1.310 -0.577 14.480 1.00 95.31 112 LEU A O 1
ATOM 914 N N . PRO A 1 113 ? -1.673 0.145 16.583 1.00 97.25 113 PRO A N 1
ATOM 915 C CA . PRO A 1 113 ? -1.596 -1.201 17.151 1.00 97.25 113 PRO A CA 1
ATOM 916 C C . PRO A 1 113 ? -2.603 -2.182 16.531 1.00 97.25 113 PRO A C 1
ATOM 918 O O . PRO A 1 113 ? -2.282 -3.349 16.324 1.00 97.25 113 PRO A O 1
ATOM 921 N N . GLY A 1 114 ? -3.808 -1.712 16.188 1.00 96.31 114 GLY A N 1
ATOM 922 C CA . GLY A 1 114 ? -4.840 -2.530 15.540 1.00 96.31 114 GLY A CA 1
ATOM 923 C C . GLY A 1 114 ? -4.567 -2.815 14.058 1.00 96.31 114 GLY A C 1
ATOM 924 O O . GLY A 1 114 ? -5.092 -3.782 13.504 1.00 96.31 114 GLY A O 1
ATOM 925 N N . LEU A 1 115 ? -3.726 -1.998 13.420 1.00 97.06 115 LEU A N 1
ATOM 926 C CA . LEU A 1 115 ? -3.350 -2.114 12.009 1.00 97.06 115 LEU A CA 1
ATOM 927 C C . LEU A 1 115 ? -2.065 -2.928 11.795 1.00 97.06 115 LEU A C 1
ATOM 929 O O . LEU A 1 115 ? -1.794 -3.346 10.670 1.00 97.06 115 LEU A O 1
ATOM 933 N N . GLN A 1 116 ? -1.304 -3.188 12.864 1.00 97.62 116 GLN A N 1
ATOM 934 C CA . GLN A 1 116 ? 0.051 -3.741 12.806 1.00 97.62 116 GLN A CA 1
ATOM 935 C C . GLN A 1 116 ? 0.156 -5.011 11.959 1.00 97.62 116 GLN A C 1
ATOM 937 O O . GLN A 1 116 ? 0.997 -5.085 11.072 1.00 97.62 116 GLN A O 1
ATOM 942 N N . LYS A 1 117 ? -0.750 -5.977 12.156 1.00 97.94 117 LYS A N 1
ATOM 943 C CA . LYS A 1 117 ? -0.736 -7.243 11.406 1.00 97.94 117 LYS A CA 1
ATOM 944 C C . LYS A 1 117 ? -0.792 -7.029 9.890 1.00 97.94 117 LYS A C 1
ATOM 946 O O . LYS A 1 117 ? -0.105 -7.719 9.144 1.00 97.94 117 LYS A O 1
ATOM 951 N N . THR A 1 118 ? -1.635 -6.110 9.427 1.00 98.00 118 THR A N 1
ATOM 952 C CA . THR A 1 118 ? -1.777 -5.809 7.997 1.00 98.00 118 THR A CA 1
ATOM 953 C C . THR A 1 118 ? -0.552 -5.053 7.495 1.00 98.00 118 THR A C 1
ATOM 955 O O . THR A 1 118 ? -0.027 -5.389 6.439 1.00 98.00 118 THR A O 1
ATOM 958 N N . THR A 1 119 ? -0.043 -4.097 8.275 1.00 96.94 119 THR A N 1
ATOM 959 C CA . THR A 1 119 ? 1.196 -3.369 7.966 1.00 96.94 119 THR A CA 1
ATOM 960 C C . THR A 1 119 ? 2.395 -4.307 7.821 1.00 96.94 119 THR A C 1
ATOM 962 O O . THR A 1 119 ? 3.140 -4.189 6.853 1.00 96.94 119 THR A O 1
ATOM 965 N N . ASP A 1 120 ? 2.554 -5.280 8.719 1.00 97.88 120 ASP A N 1
ATOM 966 C CA . ASP A 1 120 ? 3.648 -6.256 8.662 1.00 97.88 120 ASP A CA 1
ATOM 967 C C . ASP A 1 120 ? 3.583 -7.105 7.391 1.00 97.88 120 ASP A C 1
ATOM 969 O O . ASP A 1 120 ? 4.605 -7.344 6.753 1.00 97.88 120 ASP A O 1
ATOM 973 N N . ARG A 1 121 ? 2.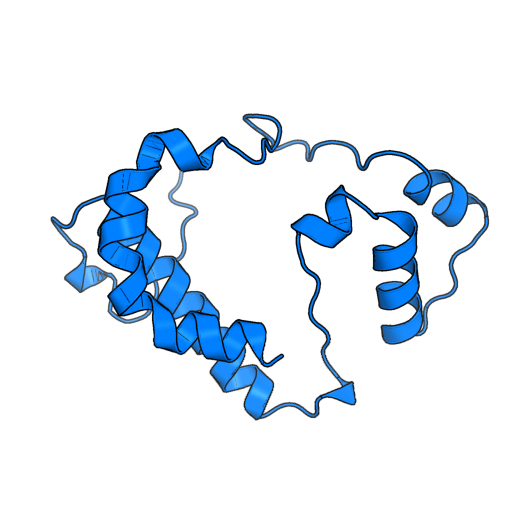374 -7.512 6.978 1.00 97.69 121 ARG A N 1
ATOM 974 C CA . ARG A 1 121 ? 2.172 -8.241 5.717 1.00 97.69 121 ARG A CA 1
ATOM 975 C C . ARG A 1 121 ? 2.540 -7.394 4.503 1.00 97.69 121 ARG A C 1
ATOM 977 O O . ARG A 1 121 ? 3.158 -7.922 3.591 1.00 97.69 121 ARG A O 1
ATOM 984 N N . ILE A 1 122 ? 2.178 -6.108 4.491 1.00 96.56 122 ILE A N 1
ATOM 985 C CA . ILE A 1 122 ? 2.543 -5.182 3.404 1.00 96.56 122 ILE A CA 1
ATOM 986 C C . ILE A 1 122 ? 4.063 -5.011 3.334 1.00 96.56 122 ILE A C 1
ATOM 988 O O . ILE A 1 122 ? 4.626 -5.057 2.248 1.00 96.56 122 ILE A O 1
ATOM 992 N N . ASN A 1 123 ? 4.725 -4.841 4.480 1.00 94.81 123 ASN A N 1
ATOM 993 C CA . ASN A 1 123 ? 6.177 -4.657 4.552 1.00 94.81 123 ASN A CA 1
ATOM 994 C C . ASN A 1 123 ? 6.973 -5.917 4.171 1.00 94.81 123 ASN A C 1
ATOM 996 O O . ASN A 1 123 ? 8.177 -5.825 3.949 1.00 94.81 123 ASN A O 1
ATOM 1000 N N . ALA A 1 124 ? 6.320 -7.081 4.139 1.00 94.12 124 ALA A N 1
ATOM 1001 C CA . ALA A 1 124 ? 6.910 -8.350 3.732 1.00 94.12 124 ALA A CA 1
ATOM 1002 C C . ALA A 1 124 ? 6.724 -8.673 2.234 1.00 94.12 124 ALA A C 1
ATOM 1004 O O . ALA A 1 124 ? 7.204 -9.723 1.801 1.00 94.12 124 ALA A O 1
ATOM 1005 N N . LEU A 1 125 ? 6.014 -7.826 1.470 1.00 91.19 125 LEU A N 1
ATOM 1006 C CA . LEU A 1 125 ? 5.888 -7.933 0.007 1.00 91.19 125 LEU A CA 1
ATOM 1007 C C . LEU A 1 125 ? 7.174 -7.483 -0.693 1.00 91.19 125 LEU A C 1
ATOM 1009 O O . LEU A 1 125 ? 7.542 -8.157 -1.679 1.00 91.19 125 LEU A O 1
#

Nearest PDB structures (foldseek):
  4gbm-assembly1_A  TM=5.935E-01  e=1.179E-01  Moorena producens
  2z6v-assembly1_A  TM=6.177E-01  e=1.119E+00  Mycobacterium avium

Sequence (125 aa):
MPHWCLLLPRGWRNMKGRSLAEIAGFQWQSCNDAILNELEKISSKKWTTISHQELTSNTKATVTQLSNFIGNHIDEHFDEYISHELPLSSTTITAPKKDKWMRHKNEIEALLPGLQKTTDRINAL

Radius of gyration: 17.81 Å; Cα contacts (8 Å, |Δi|>4): 53; chains: 1; bounding box: 39×37×44 Å

Organism: NCBI:txid716816

Mean predicted aligned error: 4.63 Å

Foldseek 3Di:
DPDDPADQAVPNVVCVVPDPLVSVLVSVLRVLVVVLVVVVVPPPLVDDDDDPVCCQVPVLVRVVVVCVSVVHDQDPVNNVQSVDGDDDDPPPPDDDDPCPCVVVVVSNVVCCVVNVVSVVSVVVD

Solvent-accessible surface area (backbone atoms only — not comparable to full-atom values): 8013 Å² total; per-residue (Å²): 127,90,74,91,83,73,87,77,54,94,68,51,76,78,46,69,93,53,53,71,58,57,46,51,51,51,47,53,50,52,50,50,50,53,51,51,63,51,49,76,76,44,64,73,91,77,59,86,87,80,56,70,66,48,46,72,78,40,34,45,64,45,51,48,53,50,29,60,72,74,72,46,83,78,50,72,69,56,50,57,57,38,72,45,82,79,78,80,60,96,82,59,88,63,82,91,54,93,67,63,59,59,83,48,38,71,60,52,60,72,45,44,78,83,42,42,72,59,52,54,56,61,77,70,109

Secondary structure (DSSP, 8-state):
-PPP-S---TTGGGGTT--HHHHHHHHHHHHHHHHHHHHTTS-GGG-----HHHHHHSHHHHHHHHHHHHT----HHHHHHHTSPPPPPTT-SS---GGGGGGGHHHHHHHHHHHHHHHHHHHT-

InterPro domains:
  IPR027417 P-loop containing nucleoside triphosphate hydrolase [G3DSA:3.40.50.300] (3-120)